Protein AF-A0A060BYZ3-F1 (afdb_monomer)

Sequence (76 aa):
MTRWFTFNEPIVVQTRVYLDALRWPYEQNTGTWMQWNHHKVLATAKVVRLFREKGYRGTVGCILNPEVTYPRSKAP

Solvent-accessible surface area (backbone atoms only — not comparable to full-atom values): 4605 Å² total; per-residue (Å²): 125,59,73,46,69,71,41,75,38,70,65,52,63,42,38,39,20,16,61,67,27,77,32,81,87,51,46,70,33,64,67,60,26,52,50,49,53,51,50,52,54,52,53,42,52,52,50,52,50,51,42,60,75,68,65,62,71,64,50,75,49,66,44,76,75,83,81,90,84,76,76,96,63,91,72,132

Foldseek 3Di:
DAEAAQEEAQLPPLCCCACVLVDPPSHHHVPVSVVSVVVSVVSQVVVQVVCVVVVPHHDYYHHHDDDDDDDPDPDD

pLDDT: mean 95.11, std 5.17, range [68.0, 98.69]

Structure (mmCIF, N/CA/C/O backbone):
data_AF-A0A060BYZ3-F1
#
_entry.id   AF-A0A060BYZ3-F1
#
loop_
_atom_site.group_PDB
_atom_site.id
_atom_site.type_symbol
_atom_site.label_atom_id
_atom_site.label_alt_id
_atom_site.label_comp_id
_atom_site.label_asym_id
_atom_site.label_entity_id
_atom_site.label_seq_id
_atom_site.pdbx_PDB_ins_code
_atom_site.Cartn_x
_atom_site.Cartn_y
_atom_site.Cartn_z
_atom_site.occupancy
_atom_site.B_iso_or_equiv
_atom_site.auth_seq_id
_atom_site.auth_comp_id
_atom_site.auth_asym_id
_atom_site.auth_atom_id
_atom_site.pdbx_PDB_model_num
ATOM 1 N N . MET A 1 1 ? -17.727 11.155 12.960 1.00 71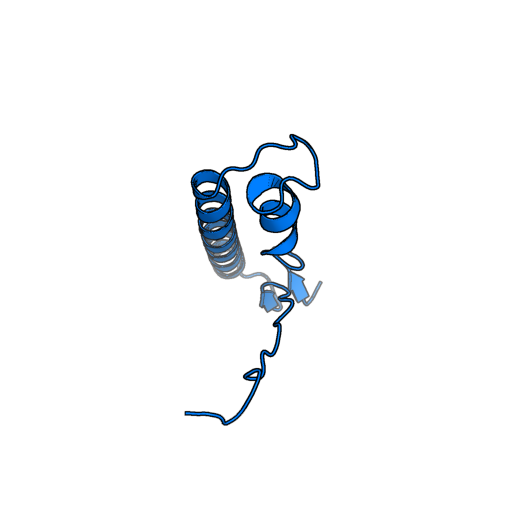.12 1 MET A N 1
ATOM 2 C CA . MET A 1 1 ? -17.001 10.381 11.929 1.00 71.12 1 MET A CA 1
ATOM 3 C C . MET A 1 1 ? -16.830 8.953 12.425 1.00 71.12 1 MET A C 1
ATOM 5 O O . MET A 1 1 ? -16.252 8.775 13.486 1.00 71.12 1 MET A O 1
ATOM 9 N N . THR A 1 2 ? -17.406 7.961 11.742 1.00 90.06 2 THR A N 1
ATOM 10 C CA . THR A 1 2 ? -17.464 6.557 12.213 1.00 90.06 2 THR A CA 1
ATOM 11 C C . THR A 1 2 ? -16.447 5.636 11.533 1.00 90.06 2 THR A C 1
ATOM 13 O O . THR A 1 2 ? -16.199 4.530 12.018 1.00 90.06 2 THR A O 1
ATOM 16 N N . ARG A 1 3 ? -15.842 6.081 10.426 1.00 96.19 3 ARG A N 1
ATOM 17 C CA . ARG A 1 3 ? -14.921 5.291 9.609 1.00 96.19 3 ARG A CA 1
ATOM 18 C C . ARG A 1 3 ? -13.774 6.163 9.111 1.00 96.19 3 ARG A C 1
ATOM 20 O O . ARG A 1 3 ? -14.015 7.242 8.575 1.00 96.19 3 ARG A O 1
ATOM 27 N N . TRP A 1 4 ? -12.554 5.685 9.310 1.00 97.00 4 TRP A N 1
ATOM 28 C CA . TRP A 1 4 ? -11.311 6.368 8.971 1.00 97.00 4 TRP A CA 1
ATOM 29 C C . TRP A 1 4 ? -10.472 5.501 8.041 1.00 97.00 4 TRP A C 1
ATOM 31 O O . TRP A 1 4 ? -10.418 4.279 8.198 1.00 97.00 4 TRP A O 1
ATOM 41 N N . PHE A 1 5 ? -9.780 6.142 7.107 1.00 97.31 5 PHE A N 1
ATOM 42 C CA . PHE A 1 5 ? -8.882 5.473 6.175 1.00 97.31 5 PHE A CA 1
ATOM 43 C C . PHE A 1 5 ? -7.522 6.171 6.170 1.00 97.31 5 PHE A C 1
ATOM 45 O O . PHE A 1 5 ? -7.468 7.397 6.160 1.00 97.31 5 PHE A O 1
ATOM 52 N N . THR A 1 6 ? -6.434 5.400 6.203 1.00 97.38 6 THR A N 1
ATOM 53 C CA . THR A 1 6 ? -5.062 5.930 6.183 1.00 97.38 6 THR A CA 1
ATOM 54 C C . THR A 1 6 ? -4.622 6.264 4.763 1.00 97.38 6 THR A C 1
ATOM 56 O O . THR A 1 6 ? -4.289 7.405 4.468 1.00 97.38 6 THR A O 1
ATOM 59 N N . PHE A 1 7 ? -4.668 5.274 3.873 1.00 97.44 7 PHE A N 1
ATOM 60 C CA . PHE A 1 7 ? -4.330 5.412 2.461 1.00 97.44 7 PHE A CA 1
ATOM 61 C C . PHE A 1 7 ? -5.423 4.804 1.584 1.00 97.44 7 PHE A C 1
ATOM 63 O O . PHE A 1 7 ? -6.020 3.785 1.947 1.00 97.44 7 PHE A O 1
ATOM 70 N N . ASN A 1 8 ? -5.629 5.419 0.418 1.00 96.19 8 ASN A N 1
ATOM 71 C CA . ASN A 1 8 ? -6.358 4.839 -0.702 1.00 96.19 8 ASN A CA 1
ATOM 72 C C . ASN A 1 8 ? -5.366 4.218 -1.684 1.00 96.19 8 ASN A C 1
ATOM 74 O O . ASN A 1 8 ? -4.475 4.925 -2.154 1.00 96.19 8 ASN A O 1
ATOM 78 N N . GLU A 1 9 ? -5.523 2.926 -1.970 1.00 96.38 9 GLU A N 1
ATOM 79 C CA . GLU A 1 9 ? -4.716 2.173 -2.936 1.00 96.38 9 GLU A CA 1
ATOM 80 C C . GLU A 1 9 ? -3.214 2.383 -2.709 1.00 96.38 9 GLU A C 1
ATOM 82 O O . GLU A 1 9 ? -2.503 2.964 -3.540 1.00 96.38 9 GLU A O 1
ATOM 87 N N . PRO A 1 10 ? -2.697 1.957 -1.542 1.00 95.19 10 PRO A N 1
ATOM 88 C CA . PRO A 1 10 ? -1.375 2.344 -1.090 1.00 95.19 10 PRO A CA 1
ATOM 89 C C . PRO A 1 10 ? -0.278 1.926 -2.060 1.00 95.19 10 PRO A C 1
ATOM 91 O O . PRO A 1 10 ? 0.770 2.550 -1.986 1.00 95.19 10 PRO A O 1
ATOM 94 N N . ILE A 1 11 ? -0.495 0.943 -2.945 1.00 95.12 11 ILE A N 1
ATOM 95 C CA . ILE A 1 11 ? 0.478 0.467 -3.937 1.00 95.12 11 ILE A CA 1
ATOM 96 C C . ILE A 1 11 ? 0.651 1.396 -5.154 1.00 95.12 11 ILE A C 1
ATOM 98 O O . ILE A 1 11 ? 1.716 1.414 -5.771 1.00 95.12 11 ILE A O 1
ATOM 102 N N . VAL A 1 12 ? -0.360 2.197 -5.506 1.00 95.25 12 VAL A N 1
ATOM 103 C CA . VAL A 1 12 ? -0.428 2.861 -6.820 1.00 95.25 12 VAL A CA 1
ATOM 104 C C . VAL A 1 12 ? 0.640 3.932 -7.002 1.00 95.25 12 VAL A C 1
ATOM 106 O O . VAL A 1 12 ? 1.311 3.960 -8.031 1.00 95.25 12 VAL A O 1
ATOM 109 N N . VAL A 1 13 ? 0.816 4.826 -6.026 1.00 94.94 13 VAL A N 1
ATOM 110 C CA . VAL A 1 13 ? 1.681 6.007 -6.204 1.00 94.94 13 VAL A CA 1
ATOM 111 C C . VAL A 1 13 ? 3.135 5.604 -6.444 1.00 94.94 13 VAL A C 1
ATOM 113 O O . VAL A 1 13 ? 3.710 5.992 -7.448 1.00 94.94 13 VAL A O 1
ATOM 116 N N . GLN A 1 14 ? 3.714 4.788 -5.572 1.00 94.94 14 GLN A N 1
ATOM 117 C CA . GLN A 1 14 ? 5.091 4.316 -5.696 1.00 94.94 14 GLN A CA 1
ATOM 118 C C . GLN A 1 14 ? 5.279 3.484 -6.953 1.00 94.94 14 GLN A C 1
ATOM 120 O O . GLN A 1 14 ? 6.320 3.608 -7.580 1.00 94.94 14 GLN A O 1
ATOM 125 N N . THR A 1 15 ? 4.300 2.663 -7.343 1.00 95.81 15 THR A N 1
ATOM 126 C CA . THR A 1 15 ? 4.410 1.850 -8.561 1.00 95.81 15 THR A CA 1
ATOM 127 C C . THR A 1 15 ? 4.512 2.768 -9.772 1.00 95.81 15 THR A C 1
ATOM 129 O O . THR A 1 15 ? 5.492 2.712 -10.500 1.00 95.81 15 THR A O 1
ATOM 132 N N . ARG A 1 16 ? 3.600 3.738 -9.901 1.00 96.50 16 ARG A N 1
ATOM 133 C CA . ARG A 1 16 ? 3.612 4.687 -11.023 1.00 96.50 16 ARG A CA 1
ATOM 134 C C . ARG A 1 16 ? 4.781 5.679 -10.993 1.00 96.50 16 ARG A C 1
ATOM 136 O O . ARG A 1 16 ? 5.092 6.240 -12.035 1.00 96.50 16 ARG A O 1
ATOM 143 N N . VAL A 1 17 ? 5.384 5.930 -9.829 1.00 97.12 17 VAL A N 1
ATOM 144 C CA . VAL A 1 17 ? 6.488 6.893 -9.658 1.00 97.12 17 VAL A CA 1
ATOM 145 C C . VAL A 1 17 ? 7.860 6.227 -9.780 1.00 97.12 17 VAL A C 1
ATOM 147 O O . VAL A 1 17 ? 8.690 6.737 -10.516 1.00 97.12 17 VAL A O 1
ATOM 150 N N . TYR A 1 18 ? 8.089 5.104 -9.093 1.00 97.62 18 TYR A N 1
ATOM 151 C CA . TYR A 1 18 ? 9.413 4.487 -8.931 1.00 97.62 18 TYR A CA 1
ATOM 152 C C . TYR A 1 18 ? 9.554 3.090 -9.543 1.00 97.62 18 TYR A C 1
ATOM 154 O O . TYR A 1 18 ? 10.682 2.668 -9.779 1.00 97.62 18 TYR A O 1
ATOM 162 N N . LEU A 1 19 ? 8.463 2.355 -9.794 1.00 95.88 19 LEU A N 1
ATOM 163 C CA . LEU A 1 19 ? 8.554 1.065 -10.495 1.00 95.88 19 LEU A CA 1
ATOM 164 C C . LEU A 1 19 ? 8.415 1.246 -12.009 1.00 95.88 19 LEU A C 1
ATOM 166 O O . LEU A 1 19 ? 9.274 0.792 -12.756 1.00 95.88 19 LEU A O 1
ATOM 170 N N . ASP A 1 20 ? 7.367 1.952 -12.436 1.00 96.38 20 ASP A N 1
ATOM 171 C CA . ASP A 1 20 ? 7.058 2.192 -13.848 1.00 96.38 20 ASP A CA 1
ATOM 172 C C . ASP A 1 20 ? 7.677 3.500 -14.376 1.00 96.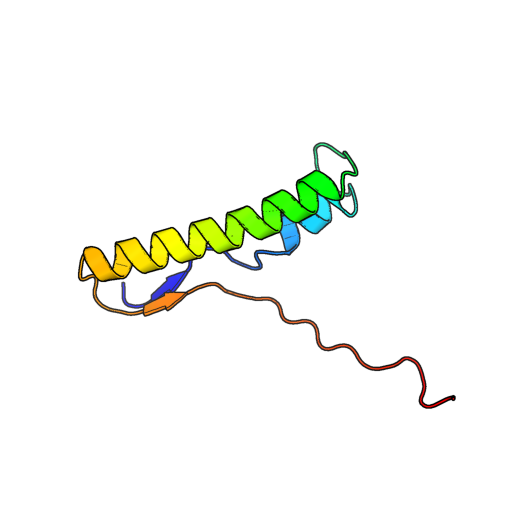38 20 ASP A C 1
ATOM 174 O O . ASP A 1 20 ? 7.689 3.723 -15.582 1.00 96.38 20 ASP A O 1
ATOM 178 N N . ALA A 1 21 ? 8.116 4.400 -13.481 1.00 95.81 21 ALA A N 1
ATOM 179 C CA . ALA A 1 21 ? 8.622 5.743 -13.809 1.00 95.81 21 ALA A CA 1
ATOM 180 C C . ALA A 1 21 ? 7.696 6.580 -14.725 1.00 95.81 21 ALA A C 1
ATOM 182 O O . ALA A 1 21 ? 8.144 7.447 -15.470 1.00 95.81 21 ALA A O 1
ATOM 183 N N . LEU A 1 22 ? 6.378 6.354 -14.650 1.00 97.12 22 LEU A N 1
ATOM 184 C CA . LEU A 1 22 ? 5.354 7.024 -15.469 1.00 97.12 22 LEU A CA 1
ATOM 185 C C . LEU A 1 22 ? 4.954 8.410 -14.947 1.00 97.12 22 LEU A C 1
ATOM 187 O O . LEU A 1 22 ? 4.218 9.143 -15.607 1.00 97.12 22 LEU A O 1
ATOM 191 N N . ARG A 1 23 ? 5.359 8.750 -13.725 1.00 95.44 23 ARG A N 1
ATOM 192 C CA . ARG A 1 23 ? 5.046 10.014 -13.055 1.00 95.44 23 ARG A CA 1
ATOM 193 C C . ARG A 1 23 ? 6.329 10.639 -12.537 1.00 95.44 23 ARG A C 1
ATOM 195 O O . ARG A 1 23 ? 7.298 9.932 -12.272 1.00 95.44 23 ARG A O 1
ATOM 202 N N . TRP A 1 24 ? 6.302 11.957 -12.343 1.00 93.31 24 TRP A N 1
ATOM 203 C CA . TRP A 1 24 ? 7.397 12.688 -11.705 1.00 93.31 24 TRP A CA 1
ATOM 204 C C . TRP A 1 24 ? 7.881 11.958 -10.430 1.00 93.31 24 TRP A C 1
ATOM 206 O O . TRP A 1 24 ? 7.027 11.528 -9.648 1.00 93.31 24 TRP A O 1
ATOM 216 N N . PRO A 1 25 ? 9.202 11.818 -10.200 1.00 95.31 25 PRO A N 1
ATOM 217 C CA . PRO A 1 25 ? 10.302 12.450 -10.935 1.00 95.31 25 PRO A CA 1
ATOM 218 C C . PRO A 1 25 ? 10.789 11.687 -12.179 1.00 95.31 25 PRO A C 1
ATOM 220 O O . PRO A 1 25 ? 11.842 12.031 -12.702 1.00 95.31 25 PRO A O 1
ATOM 223 N N . TYR A 1 26 ? 10.040 10.698 -12.680 1.00 94.75 26 TYR A N 1
ATOM 224 C CA . TYR A 1 26 ? 10.457 9.827 -13.793 1.00 94.75 26 TYR A CA 1
ATOM 225 C C . TYR A 1 26 ? 11.740 9.035 -13.485 1.00 94.75 26 TYR A C 1
ATOM 227 O O . TYR A 1 26 ? 12.520 8.703 -14.374 1.00 94.75 26 TYR A O 1
ATOM 235 N N . GLU A 1 27 ? 11.962 8.733 -12.205 1.00 95.62 27 GLU A N 1
ATOM 236 C CA . GLU A 1 27 ? 13.087 7.934 -11.726 1.00 95.62 27 GLU A CA 1
ATOM 237 C C . GLU A 1 27 ? 12.624 6.496 -11.496 1.00 95.62 27 GLU A C 1
ATOM 239 O O . GLU A 1 27 ? 11.751 6.253 -10.665 1.00 95.62 27 GLU A O 1
ATOM 244 N N . GLN A 1 28 ? 13.241 5.529 -12.174 1.00 97.44 28 GLN A N 1
ATOM 245 C CA . GLN A 1 28 ? 12.991 4.117 -11.900 1.00 97.44 28 GLN A CA 1
ATOM 246 C C . GLN A 1 28 ? 13.942 3.609 -10.810 1.00 97.44 28 GLN A C 1
ATOM 248 O O . GLN A 1 28 ? 15.151 3.516 -11.013 1.00 97.44 28 GLN A O 1
ATOM 253 N N . ASN A 1 29 ? 13.394 3.262 -9.646 1.00 97.56 29 ASN A N 1
ATOM 254 C CA . ASN A 1 29 ? 14.155 2.832 -8.481 1.00 97.56 29 ASN A CA 1
ATOM 255 C C . ASN A 1 29 ? 13.360 1.835 -7.623 1.00 97.56 29 ASN A C 1
ATOM 257 O O . ASN A 1 29 ? 12.562 2.203 -6.755 1.00 97.56 29 ASN A O 1
ATOM 261 N N . THR A 1 30 ? 13.621 0.542 -7.829 1.00 96.69 30 THR A N 1
ATOM 262 C CA . THR A 1 30 ? 12.944 -0.548 -7.107 1.00 96.69 30 THR A CA 1
ATOM 263 C C . THR A 1 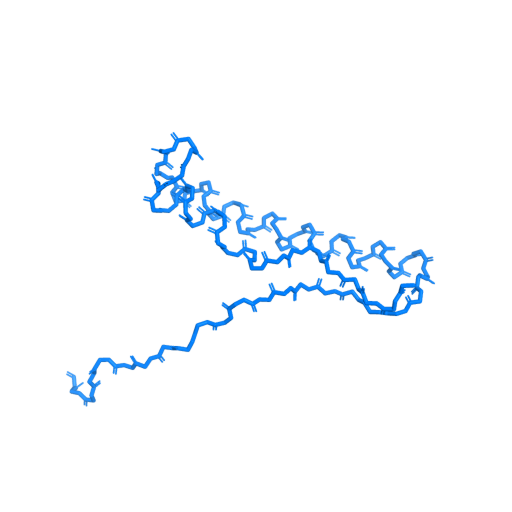30 ? 13.224 -0.524 -5.599 1.00 96.69 30 THR A C 1
ATOM 265 O O . THR A 1 30 ? 12.364 -0.915 -4.808 1.00 96.69 30 THR A O 1
ATOM 268 N N . GLY A 1 31 ? 14.395 -0.031 -5.177 1.00 98.19 31 GLY A N 1
ATOM 269 C CA . GLY A 1 31 ? 14.734 0.131 -3.761 1.00 98.19 31 GLY A CA 1
ATOM 270 C C . GLY A 1 31 ? 13.826 1.158 -3.083 1.00 98.19 31 GLY A C 1
ATOM 271 O O . GLY A 1 31 ? 13.177 0.853 -2.080 1.00 98.19 31 GLY A O 1
ATOM 272 N N . THR A 1 32 ? 13.697 2.340 -3.688 1.00 97.44 32 THR A N 1
ATOM 273 C CA . THR A 1 32 ? 12.781 3.394 -3.227 1.00 97.44 32 THR A CA 1
ATOM 274 C C . THR A 1 32 ? 11.325 2.931 -3.282 1.00 97.44 32 THR A C 1
ATOM 276 O O . THR A 1 32 ? 10.574 3.151 -2.330 1.00 97.44 32 THR A O 1
ATOM 279 N N . TRP A 1 33 ? 10.925 2.213 -4.338 1.00 97.50 33 TRP A N 1
ATOM 280 C CA . TRP A 1 33 ? 9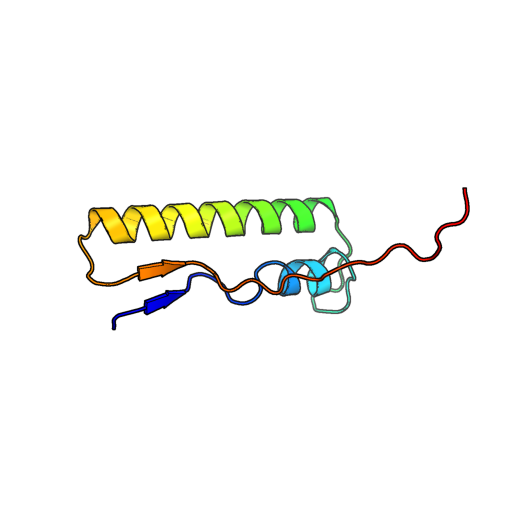.591 1.615 -4.450 1.00 97.50 33 TRP A CA 1
ATOM 281 C C . TRP A 1 33 ? 9.262 0.684 -3.270 1.00 97.50 33 TRP A C 1
ATOM 283 O O . TRP A 1 33 ? 8.215 0.836 -2.628 1.00 97.50 33 TRP A O 1
ATOM 293 N N . MET A 1 34 ? 10.164 -0.244 -2.933 1.00 97.81 34 MET A N 1
ATOM 294 C CA . MET A 1 34 ? 10.003 -1.142 -1.782 1.00 97.81 34 MET A CA 1
ATOM 295 C C . MET A 1 34 ? 9.986 -0.381 -0.454 1.00 97.81 34 MET A C 1
ATOM 297 O O . MET A 1 34 ? 9.156 -0.663 0.414 1.00 97.81 34 MET A O 1
ATOM 301 N N . GLN A 1 35 ? 10.853 0.620 -0.295 1.00 97.94 35 GLN A N 1
ATOM 302 C CA . GLN A 1 35 ? 10.902 1.428 0.921 1.00 97.94 35 GLN A CA 1
ATOM 303 C C . GLN A 1 35 ? 9.596 2.207 1.139 1.00 97.94 35 GLN A C 1
ATOM 305 O O . GLN A 1 35 ? 9.078 2.254 2.257 1.00 97.94 35 GLN A O 1
ATOM 310 N N . TRP A 1 36 ? 9.010 2.761 0.075 1.00 96.81 36 TRP A N 1
ATOM 311 C CA . TRP A 1 36 ? 7.711 3.433 0.134 1.00 96.81 36 TRP A CA 1
ATOM 312 C C . TRP A 1 36 ? 6.580 2.476 0.516 1.00 96.81 36 TRP A C 1
ATOM 314 O O . TRP A 1 36 ? 5.745 2.831 1.351 1.00 96.81 36 TRP A O 1
ATOM 324 N N . ASN A 1 37 ? 6.566 1.258 -0.041 1.00 95.88 37 ASN A N 1
ATOM 325 C CA . ASN A 1 37 ? 5.630 0.207 0.369 1.00 95.88 37 ASN A CA 1
ATOM 326 C C . ASN A 1 37 ? 5.730 -0.060 1.880 1.00 95.88 37 ASN A C 1
ATOM 328 O O . ASN A 1 37 ? 4.727 0.012 2.595 1.00 95.88 37 ASN A O 1
ATOM 332 N N . HIS A 1 38 ? 6.947 -0.295 2.378 1.00 97.44 38 HIS A N 1
ATOM 333 C CA . HIS A 1 38 ? 7.193 -0.557 3.794 1.00 97.44 38 HIS A CA 1
ATOM 334 C C . HIS A 1 38 ? 6.733 0.606 4.690 1.00 97.44 38 HIS A C 1
ATOM 336 O O . HIS A 1 38 ? 5.991 0.405 5.655 1.00 97.44 38 HIS A O 1
ATOM 342 N N . HIS A 1 39 ? 7.109 1.843 4.352 1.00 98.06 39 HIS A N 1
ATOM 343 C CA . HIS A 1 39 ? 6.748 3.020 5.143 1.00 98.06 39 HIS A CA 1
ATOM 344 C C . HIS A 1 39 ? 5.242 3.293 5.170 1.00 98.06 39 HIS A C 1
ATOM 346 O O . HIS A 1 39 ? 4.737 3.738 6.200 1.00 98.06 39 HIS A O 1
ATOM 352 N N . LYS A 1 40 ? 4.496 2.988 4.102 1.00 97.00 40 LYS A N 1
ATOM 353 C CA . LYS A 1 40 ? 3.028 3.116 4.100 1.00 97.00 40 LYS A CA 1
ATOM 354 C C . LYS A 1 40 ? 2.353 2.121 5.043 1.00 97.00 40 LYS A C 1
ATOM 356 O O . LYS A 1 40 ? 1.405 2.487 5.747 1.00 97.00 40 LYS A O 1
ATOM 361 N N . VAL A 1 41 ? 2.865 0.892 5.117 1.00 97.25 41 VAL A N 1
ATOM 362 C CA . VAL A 1 41 ? 2.402 -0.102 6.098 1.00 97.25 41 VAL A CA 1
ATOM 363 C C . VAL A 1 41 ? 2.712 0.376 7.518 1.00 97.25 41 VAL A C 1
ATOM 365 O O . VAL A 1 41 ? 1.815 0.415 8.362 1.00 97.25 41 VAL A O 1
ATOM 368 N N . LEU A 1 42 ? 3.943 0.832 7.771 1.00 98.38 42 LEU A N 1
ATOM 369 C CA . LEU A 1 42 ? 4.351 1.343 9.082 1.00 98.38 42 LEU A CA 1
ATOM 370 C C . LEU A 1 42 ? 3.536 2.575 9.509 1.00 98.38 42 LEU A C 1
ATOM 372 O O . LEU A 1 42 ? 3.101 2.663 10.657 1.00 98.38 42 LEU A O 1
ATOM 376 N N . ALA A 1 43 ? 3.292 3.514 8.594 1.00 98.38 43 ALA A N 1
ATOM 377 C CA . ALA A 1 43 ? 2.454 4.685 8.838 1.00 98.38 43 ALA A CA 1
ATOM 378 C C . ALA A 1 43 ? 1.013 4.280 9.179 1.00 98.38 43 ALA A C 1
ATOM 380 O O . ALA A 1 43 ? 0.444 4.800 10.138 1.00 98.38 43 ALA A O 1
ATOM 381 N N . THR A 1 44 ? 0.450 3.295 8.469 1.00 98.12 44 THR A N 1
ATOM 382 C CA . THR A 1 44 ? -0.880 2.756 8.788 1.00 98.12 44 THR A CA 1
ATOM 383 C C . THR A 1 44 ? -0.913 2.153 10.190 1.00 98.12 44 THR A C 1
ATOM 385 O O . THR A 1 44 ? -1.799 2.488 10.974 1.00 98.12 44 THR A O 1
ATOM 388 N N . ALA A 1 45 ? 0.080 1.337 10.556 1.00 98.38 45 ALA A N 1
ATOM 389 C CA . ALA A 1 45 ? 0.175 0.752 11.893 1.00 98.38 45 ALA A CA 1
ATOM 390 C C . ALA A 1 45 ? 0.276 1.823 12.996 1.00 98.38 45 ALA A C 1
ATOM 392 O O . ALA A 1 45 ? -0.399 1.719 14.021 1.00 98.38 45 ALA A O 1
ATOM 393 N N . LYS 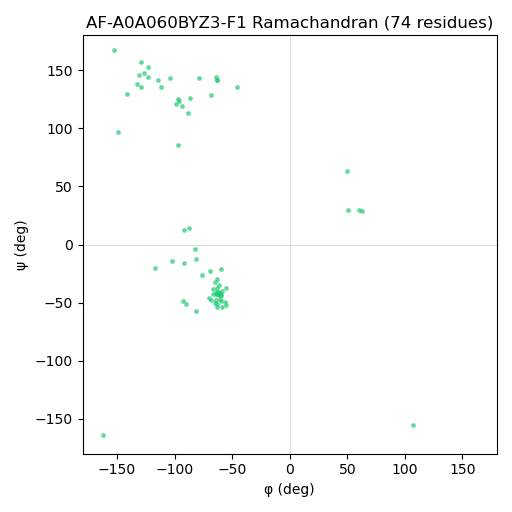A 1 46 ? 1.061 2.887 12.771 1.00 98.69 46 LYS A N 1
ATOM 394 C CA . LYS A 1 46 ? 1.176 4.026 13.698 1.00 98.69 46 LYS A CA 1
ATOM 395 C C . LYS A 1 46 ? -0.155 4.758 13.883 1.00 98.69 46 LYS A C 1
ATOM 397 O O . LYS A 1 46 ? -0.519 5.055 15.018 1.00 98.69 46 LYS A O 1
ATOM 402 N N . VAL A 1 47 ? -0.905 5.003 12.806 1.00 98.38 47 VAL A N 1
ATOM 403 C CA . VAL A 1 47 ? -2.231 5.640 12.898 1.00 98.38 47 VAL A CA 1
ATOM 404 C C . VAL A 1 47 ? -3.227 4.735 13.621 1.00 98.38 47 VAL A C 1
ATOM 406 O O . VAL A 1 47 ? -3.952 5.215 14.486 1.00 98.38 47 VAL A O 1
ATOM 409 N N . VAL A 1 48 ? -3.240 3.428 13.337 1.00 98.38 48 VAL A N 1
ATOM 410 C CA . VAL A 1 48 ? -4.102 2.463 14.044 1.00 98.38 48 VAL A CA 1
ATOM 411 C C . VAL A 1 48 ? -3.788 2.442 15.541 1.00 98.38 48 VAL A C 1
ATOM 413 O O . VAL A 1 48 ? -4.708 2.460 16.359 1.00 98.38 48 VAL A O 1
ATOM 416 N N . ARG A 1 49 ? -2.500 2.439 15.909 1.00 98.62 49 ARG A N 1
ATOM 417 C CA . ARG A 1 49 ? -2.057 2.521 17.304 1.00 98.62 49 ARG A CA 1
ATOM 418 C C . ARG A 1 49 ? -2.567 3.799 17.971 1.00 98.62 49 ARG A C 1
ATOM 420 O O . ARG A 1 49 ? -3.259 3.706 18.980 1.00 98.62 49 ARG A O 1
ATOM 427 N N . LEU A 1 50 ? -2.304 4.960 17.369 1.00 98.44 50 LEU A N 1
ATOM 428 C CA . LEU A 1 50 ? -2.746 6.255 17.889 1.00 98.44 50 LEU A CA 1
ATOM 429 C C . LEU A 1 50 ? -4.273 6.327 18.018 1.00 98.44 50 LEU A C 1
ATOM 431 O O . LEU A 1 50 ? -4.788 6.846 19.005 1.00 98.44 50 LEU A O 1
ATOM 435 N N . PHE A 1 51 ? -5.002 5.784 17.041 1.00 98.19 51 PHE A N 1
ATOM 436 C CA . PHE A 1 51 ? -6.460 5.780 17.042 1.00 98.19 51 PHE A CA 1
ATOM 437 C C . PHE A 1 51 ? -7.025 5.053 18.266 1.00 98.19 51 PHE A C 1
ATOM 439 O O . PHE A 1 51 ? -7.950 5.546 18.914 1.00 98.19 51 PHE A O 1
ATOM 446 N N . ARG A 1 52 ? -6.428 3.902 18.599 1.00 97.44 52 ARG A N 1
ATOM 447 C CA . ARG A 1 52 ? -6.783 3.105 19.778 1.00 97.44 52 ARG A CA 1
ATOM 448 C C . ARG A 1 52 ? -6.371 3.799 21.075 1.00 97.44 52 ARG A C 1
ATOM 450 O O . ARG A 1 52 ? -7.186 3.892 21.983 1.00 97.44 52 ARG A O 1
ATOM 457 N N . GLU A 1 53 ? -5.149 4.328 21.144 1.00 98.50 53 GLU A N 1
ATOM 458 C CA . GLU A 1 53 ? -4.627 5.032 22.328 1.00 98.50 53 GLU A CA 1
ATOM 459 C C . GLU A 1 53 ? -5.447 6.281 22.684 1.00 98.50 53 GLU A C 1
ATOM 461 O O . GLU A 1 53 ? -5.625 6.593 23.858 1.00 98.50 53 GLU A O 1
ATOM 466 N N . LYS A 1 54 ? -5.983 6.992 21.685 1.00 97.88 54 LYS A N 1
ATOM 467 C CA . LYS A 1 54 ? -6.835 8.174 21.890 1.00 97.88 54 LYS A CA 1
ATOM 468 C C . LYS A 1 54 ? -8.302 7.842 22.176 1.00 97.88 54 LYS A C 1
ATOM 470 O O . LYS A 1 54 ? -9.080 8.760 22.419 1.00 97.88 54 LYS A O 1
ATOM 475 N N . GLY A 1 55 ? -8.692 6.566 22.138 1.00 96.88 55 GLY A N 1
ATOM 476 C CA . GLY A 1 55 ? -10.064 6.142 22.417 1.00 96.88 55 GLY A CA 1
ATOM 477 C C . GLY A 1 55 ? -11.093 6.690 21.424 1.00 96.88 55 GLY A C 1
ATOM 478 O O . GLY A 1 55 ? -12.252 6.902 21.790 1.00 96.88 55 GLY A O 1
ATOM 479 N N . TYR A 1 56 ? -10.694 6.958 20.175 1.00 96.62 56 TYR A N 1
ATOM 480 C CA . TYR A 1 56 ? -11.640 7.423 19.164 1.00 96.62 56 TYR A CA 1
ATOM 481 C C . TYR A 1 56 ? -12.700 6.353 18.885 1.00 96.62 56 TYR A C 1
ATOM 483 O O . TYR A 1 56 ? -12.421 5.156 18.820 1.00 96.62 56 TYR A O 1
ATOM 491 N N . ARG A 1 57 ? -13.944 6.798 18.686 1.00 96.62 57 ARG A N 1
ATOM 492 C CA . ARG A 1 57 ? -15.054 5.913 18.320 1.00 96.62 57 ARG A CA 1
ATOM 493 C C . ARG A 1 57 ? -15.003 5.580 16.828 1.00 96.62 57 ARG A C 1
ATOM 495 O O . ARG A 1 57 ? -14.716 6.449 16.005 1.00 96.62 57 ARG A O 1
ATOM 502 N N . GLY A 1 58 ? -15.364 4.347 16.479 1.00 96.19 58 GLY A N 1
ATOM 503 C CA . GLY A 1 58 ? -15.473 3.885 15.094 1.00 96.19 58 GLY A CA 1
ATOM 504 C C . GLY A 1 58 ? -14.351 2.938 14.679 1.00 96.19 58 GLY A C 1
ATOM 505 O O . GLY A 1 58 ? -13.762 2.250 15.507 1.00 96.19 58 GLY A O 1
ATOM 506 N N . THR A 1 59 ? -14.083 2.884 13.375 1.00 97.38 59 THR A N 1
ATOM 507 C CA . THR A 1 59 ? -13.081 1.987 12.779 1.00 97.38 59 THR A CA 1
ATOM 508 C C . THR A 1 59 ? -12.044 2.762 11.978 1.00 97.38 59 THR A C 1
ATOM 510 O O . THR A 1 59 ? -12.334 3.833 11.443 1.00 97.38 59 THR A O 1
ATOM 513 N N . VAL A 1 60 ? -10.838 2.204 11.880 1.00 98.12 60 VAL A N 1
ATOM 514 C CA . VAL A 1 60 ? -9.728 2.740 11.089 1.00 98.12 60 VAL A CA 1
ATOM 515 C C . VAL A 1 60 ? -9.105 1.619 10.261 1.00 98.12 60 VAL A C 1
ATOM 517 O O . VAL A 1 60 ? -8.939 0.503 10.754 1.00 98.12 60 VAL A O 1
ATOM 520 N N . GLY A 1 61 ? -8.776 1.900 9.004 1.00 96.56 61 GLY A N 1
ATOM 521 C CA . GLY A 1 61 ? -8.169 0.924 8.103 1.00 96.56 61 GLY A CA 1
ATOM 522 C C . GLY A 1 61 ? -7.503 1.563 6.890 1.00 96.56 61 GLY A C 1
ATOM 523 O O . GLY A 1 61 ? -7.254 2.763 6.862 1.00 96.56 61 GLY A O 1
ATOM 524 N N . CYS A 1 62 ? -7.221 0.753 5.878 1.00 97.12 62 CYS A N 1
ATOM 525 C CA . CYS A 1 62 ? -6.689 1.179 4.587 1.00 97.12 62 CYS A CA 1
ATOM 526 C C . CYS A 1 62 ? -7.593 0.628 3.478 1.00 97.12 62 CYS A C 1
ATOM 528 O O . CYS A 1 62 ? -8.182 -0.441 3.645 1.00 97.12 62 CYS A O 1
ATOM 530 N N . ILE A 1 63 ? -7.728 1.365 2.375 1.00 96.56 63 ILE A N 1
ATOM 531 C CA . ILE A 1 63 ? -8.452 0.906 1.188 1.00 96.56 63 ILE A CA 1
ATOM 532 C C . ILE A 1 63 ? -7.426 0.277 0.251 1.00 96.56 63 ILE A C 1
ATOM 534 O O . ILE A 1 63 ? -6.486 0.944 -0.178 1.00 96.56 63 ILE A O 1
ATOM 538 N N . LEU A 1 64 ? -7.598 -1.009 -0.040 1.00 94.38 64 LEU A N 1
ATOM 539 C CA . LEU A 1 64 ? -6.737 -1.758 -0.950 1.00 94.38 64 LEU A CA 1
ATOM 540 C C . LEU A 1 64 ? -7.453 -1.962 -2.285 1.00 94.38 64 LEU A C 1
ATOM 542 O O . LEU A 1 64 ? -8.654 -2.221 -2.301 1.00 94.38 64 LEU A O 1
ATOM 546 N N . ASN A 1 65 ? -6.694 -1.907 -3.377 1.00 91.94 65 ASN A N 1
ATOM 547 C CA . ASN A 1 65 ? -7.078 -2.400 -4.696 1.00 91.94 65 ASN A CA 1
ATOM 548 C C . ASN A 1 65 ? -6.494 -3.814 -4.891 1.00 91.94 65 ASN A C 1
ATOM 550 O O . ASN A 1 65 ? -5.382 -3.950 -5.399 1.00 91.94 65 ASN A O 1
ATOM 554 N N . PRO A 1 66 ? -7.170 -4.882 -4.433 1.00 88.50 66 PRO A N 1
ATOM 555 C CA . PRO A 1 66 ? -6.706 -6.234 -4.701 1.00 88.50 66 PRO A CA 1
ATOM 556 C C . PRO A 1 66 ? -6.859 -6.547 -6.191 1.00 88.50 66 PRO A C 1
ATOM 558 O O . PRO A 1 66 ? -7.942 -6.402 -6.755 1.00 88.50 66 PRO A O 1
ATOM 561 N N . GLU A 1 67 ? -5.785 -7.021 -6.813 1.00 85.56 67 GLU A N 1
ATOM 562 C CA . GLU A 1 67 ? -5.842 -7.604 -8.149 1.00 85.56 67 GLU A CA 1
ATOM 563 C C . GLU A 1 67 ? -5.920 -9.125 -8.027 1.00 85.56 67 GLU A C 1
ATOM 565 O O . GLU A 1 67 ? -5.088 -9.763 -7.377 1.00 85.56 67 GLU A O 1
ATOM 570 N N . VAL A 1 68 ? -6.941 -9.714 -8.646 1.00 90.50 68 VAL A N 1
ATOM 571 C CA . VAL A 1 68 ? -7.036 -11.165 -8.809 1.00 90.50 68 VAL A CA 1
ATOM 572 C C . VAL A 1 68 ? -6.285 -11.561 -10.074 1.00 90.50 68 VAL A C 1
ATOM 574 O O . VAL A 1 68 ? -6.536 -11.021 -11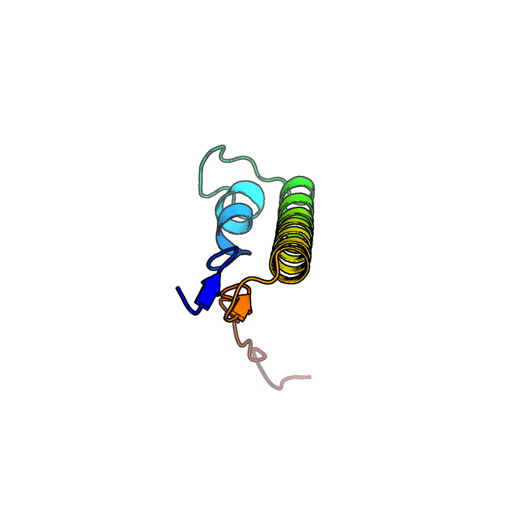.149 1.00 90.50 68 VAL A O 1
ATOM 577 N N . THR A 1 69 ? -5.346 -12.497 -9.950 1.00 89.62 69 THR A N 1
ATOM 578 C CA . THR A 1 69 ? -4.555 -12.991 -11.082 1.00 89.62 69 THR A CA 1
ATOM 579 C C . THR A 1 69 ? -4.924 -14.439 -11.384 1.00 89.62 69 THR A C 1
ATOM 581 O O . THR A 1 69 ? -5.076 -15.261 -10.481 1.00 89.62 69 THR A O 1
ATOM 584 N N . TYR A 1 70 ? -5.091 -14.746 -12.670 1.00 92.50 70 TYR A N 1
ATOM 585 C CA . TYR A 1 70 ? -5.368 -16.093 -13.166 1.00 92.50 70 TYR A CA 1
ATOM 586 C C . TYR A 1 70 ? -4.184 -16.569 -14.015 1.00 92.50 70 TYR A C 1
ATOM 588 O O . TYR A 1 70 ? -3.609 -15.766 -14.757 1.00 92.50 70 TYR A O 1
ATOM 596 N N . PRO A 1 71 ? -3.794 -17.854 -13.931 1.00 91.94 71 PRO A N 1
ATOM 59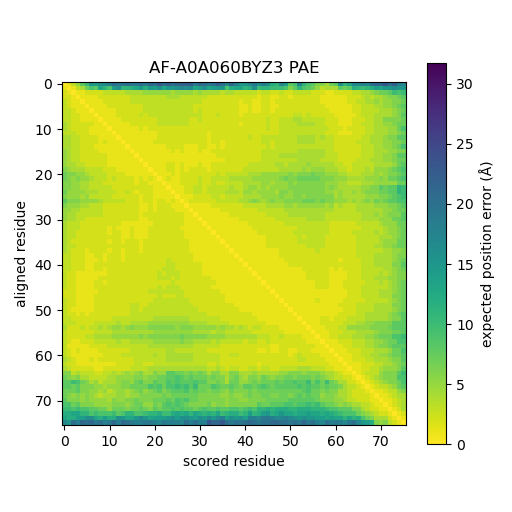7 C CA . PRO A 1 71 ? -2.696 -18.375 -14.734 1.00 91.94 71 PRO A CA 1
ATOM 598 C C . PRO A 1 71 ? -3.033 -18.285 -16.225 1.00 91.94 71 PRO A C 1
ATOM 600 O O . PRO A 1 71 ? -4.163 -18.556 -16.633 1.00 91.94 71 PRO A O 1
ATOM 603 N N . ARG A 1 72 ? -2.031 -17.947 -17.051 1.00 93.12 72 ARG A N 1
ATOM 604 C CA . ARG A 1 72 ? -2.188 -17.830 -18.514 1.00 93.12 72 ARG A CA 1
ATOM 605 C C . ARG A 1 72 ? -2.745 -19.111 -19.138 1.00 93.12 72 ARG A C 1
ATOM 607 O O . ARG A 1 72 ? -3.504 -19.045 -20.098 1.00 93.12 72 ARG A O 1
ATOM 614 N N . SER A 1 73 ? -2.328 -20.270 -18.636 1.00 93.75 73 SER A N 1
ATOM 615 C CA . SER A 1 73 ? -2.791 -21.565 -19.122 1.00 93.75 73 SER A CA 1
ATOM 616 C C . SER A 1 73 ? -2.709 -22.622 -18.023 1.00 93.75 73 SER A C 1
ATOM 618 O O . SER A 1 73 ? -2.068 -22.404 -16.997 1.00 93.75 73 SER A O 1
ATOM 620 N N . LYS A 1 74 ? -3.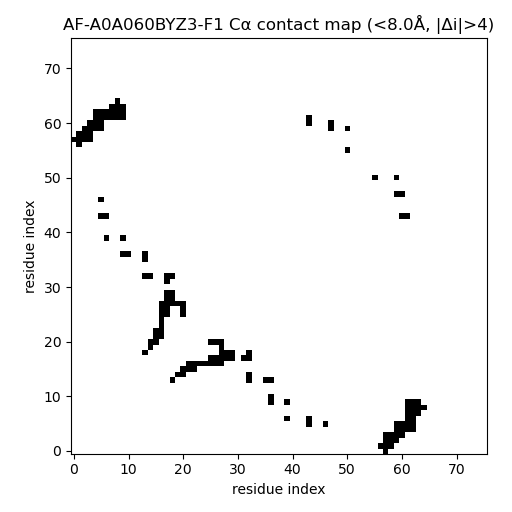343 -23.772 -18.268 1.00 93.06 74 LYS A N 1
ATOM 621 C CA . LYS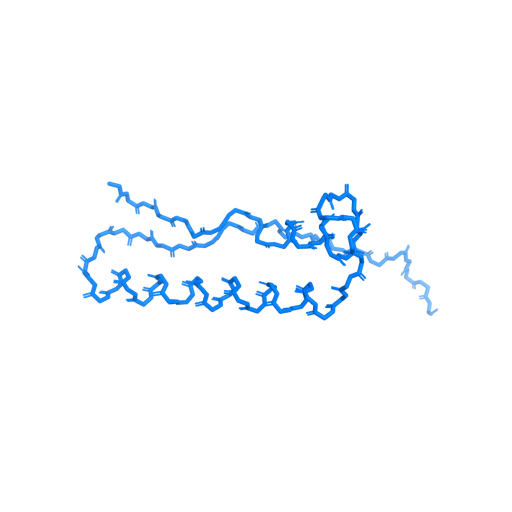 A 1 74 ? -3.167 -25.003 -17.482 1.00 93.06 74 LYS A CA 1
ATOM 622 C C . LYS A 1 74 ? -2.070 -25.913 -18.065 1.00 93.06 74 LYS A C 1
ATOM 624 O O . LYS A 1 74 ? -2.046 -27.093 -17.729 1.00 93.06 74 LYS A O 1
ATOM 629 N N . ALA A 1 75 ? -1.255 -25.414 -19.003 1.00 81.38 75 ALA A N 1
ATOM 630 C CA . ALA A 1 75 ? -0.168 -26.197 -19.582 1.00 81.38 75 ALA A CA 1
ATOM 631 C C . ALA A 1 75 ? 0.868 -26.540 -18.490 1.00 81.38 75 ALA A C 1
ATOM 633 O O . ALA A 1 75 ? 1.054 -25.707 -17.597 1.00 81.38 75 ALA A O 1
ATOM 634 N N . PRO A 1 76 ? 1.486 -27.736 -18.536 1.00 68.00 76 PRO A N 1
ATOM 635 C CA . PRO A 1 76 ? 2.576 -28.100 -17.633 1.00 68.00 76 PRO A CA 1
ATOM 636 C C . PRO A 1 76 ? 3.757 -27.129 -17.715 1.00 68.00 76 PRO A C 1
ATOM 638 O O . PRO A 1 76 ? 4.027 -26.625 -18.832 1.00 68.00 76 PRO A O 1
#

Nearest PDB structures (foldseek):
  6qwi-assembly1_A  TM=9.056E-01  e=1.368E-03  Paenibacillus polymyxa
  5ogz-assembly2_B  TM=9.021E-01  e=1.804E-03  Acetivibrio thermocellus ATCC 27405
  1uyq-assembly1_A  TM=9.077E-01  e=3.600E-03  Paenibacillus polymyxa
  7m1r-assembly2_C-2  TM=8.907E-01  e=1.249E-02  Bacillus licheniformis
  5ok7-assembly1_A  TM=8.742E-01  e=2.494E-02  Geobacillus stearothermophilus

Radius of gyration: 16.62 Å; Cα contacts (8 Å, |Δi|>4): 76; chains: 1; bounding box: 32×41×42 Å

InterPro domains:
  IPR001360 Glycoside hydrolase family 1 [PF00232] (3-74)
  IPR017853 Glycoside hydrolase superfamily [SSF51445] (3-73)

Organism: NCBI:txid574120

Secondary structure (DSSP, 8-state):
--EEEEEESTTHHHIIIIIS--STT----HHHHHHHHHHHHHHHHHHHHHHHHTT-SSEEEEE--PPP---S----

Mean predicted aligned error: 3.76 Å